Protein AF-A0A356KID3-F1 (afdb_monomer_lite)

Structure (mmCIF, N/CA/C/O backbone):
data_AF-A0A356KID3-F1
#
_entry.id   AF-A0A356KID3-F1
#
loop_
_atom_site.group_PDB
_atom_site.id
_atom_site.type_symbol
_atom_site.label_atom_id
_atom_site.label_alt_id
_atom_site.label_comp_id
_atom_site.label_asym_id
_atom_site.label_entity_id
_atom_site.label_seq_id
_atom_site.pdbx_PDB_ins_code
_atom_site.Cartn_x
_atom_site.Cartn_y
_atom_site.Cartn_z
_atom_site.occupancy
_atom_site.B_iso_or_equiv
_atom_site.auth_seq_id
_atom_site.auth_comp_id
_atom_site.auth_asym_id
_atom_site.auth_atom_id
_atom_site.pdbx_PDB_model_num
ATOM 1 N N . MET A 1 1 ? 36.900 -4.363 -40.767 1.00 44.22 1 MET A N 1
ATOM 2 C CA . MET A 1 1 ? 35.694 -5.161 -40.441 1.00 44.22 1 MET A CA 1
ATOM 3 C C . MET A 1 1 ? 35.384 -4.981 -38.961 1.00 44.22 1 MET A C 1
ATOM 5 O O . MET A 1 1 ? 36.089 -5.529 -38.122 1.00 44.22 1 MET A O 1
ATOM 9 N N . THR A 1 2 ? 34.415 -4.130 -38.630 1.00 49.09 2 THR A N 1
ATOM 10 C CA . THR A 1 2 ? 34.102 -3.739 -37.245 1.00 49.09 2 THR A CA 1
ATOM 11 C C . THR A 1 2 ? 33.254 -4.828 -36.583 1.00 49.09 2 THR A C 1
ATOM 13 O O . THR A 1 2 ? 32.199 -5.183 -37.102 1.00 49.09 2 THR A O 1
ATOM 16 N N . ARG A 1 3 ? 33.719 -5.396 -35.461 1.00 56.25 3 ARG A N 1
ATOM 17 C CA . ARG A 1 3 ? 32.968 -6.404 -34.692 1.00 56.25 3 ARG A CA 1
ATOM 18 C C . ARG A 1 3 ? 31.703 -5.766 -34.108 1.00 56.25 3 ARG A C 1
ATOM 20 O O . ARG A 1 3 ? 31.808 -4.948 -33.200 1.00 56.25 3 ARG A O 1
ATOM 27 N N . LEU A 1 4 ? 30.529 -6.176 -34.586 1.00 53.44 4 LEU A N 1
ATOM 28 C CA . LEU A 1 4 ? 29.258 -5.956 -33.893 1.00 53.44 4 LEU A CA 1
ATOM 29 C C . LEU A 1 4 ? 29.298 -6.741 -32.579 1.00 53.44 4 LEU A C 1
ATOM 31 O O . LEU A 1 4 ? 29.374 -7.971 -32.585 1.00 53.44 4 LEU A O 1
ATOM 35 N N . ARG A 1 5 ? 29.295 -6.044 -31.441 1.00 54.94 5 ARG A N 1
ATOM 36 C CA . ARG A 1 5 ? 29.149 -6.697 -30.138 1.00 54.94 5 ARG A CA 1
ATOM 37 C C . ARG A 1 5 ? 27.656 -6.930 -29.905 1.00 54.94 5 ARG A C 1
ATOM 39 O O . ARG A 1 5 ? 26.843 -6.126 -30.353 1.00 54.94 5 ARG A O 1
ATOM 46 N N . PRO A 1 6 ? 27.253 -7.940 -29.117 1.00 52.59 6 PRO A N 1
ATOM 47 C CA . PRO A 1 6 ? 25.859 -8.094 -28.688 1.00 52.59 6 PRO A CA 1
ATOM 48 C C . PRO A 1 6 ? 25.254 -6.818 -28.059 1.00 52.59 6 PRO A C 1
ATOM 50 O O . PRO A 1 6 ? 24.034 -6.653 -28.039 1.00 52.59 6 PRO A O 1
ATOM 53 N N . ALA A 1 7 ? 26.102 -5.908 -27.548 1.00 58.06 7 ALA A N 1
ATOM 54 C CA . ALA A 1 7 ? 25.789 -4.541 -27.096 1.00 58.06 7 ALA A CA 1
ATOM 55 C C . ALA A 1 7 ? 25.101 -3.658 -28.146 1.00 58.06 7 ALA A C 1
ATOM 57 O O . ALA A 1 7 ? 24.264 -2.837 -27.787 1.00 58.06 7 ALA A O 1
ATOM 58 N N . ASP A 1 8 ? 25.402 -3.883 -29.418 1.00 63.72 8 ASP A N 1
ATOM 59 C CA . ASP A 1 8 ? 25.092 -2.975 -30.517 1.00 63.72 8 ASP A CA 1
ATOM 60 C C . ASP A 1 8 ? 23.826 -3.416 -31.294 1.00 63.72 8 ASP A C 1
ATOM 62 O O . ASP A 1 8 ? 23.533 -2.894 -32.365 1.00 63.72 8 ASP A O 1
ATOM 66 N N . ASN A 1 9 ? 23.061 -4.387 -30.765 1.00 63.03 9 ASN A N 1
ATOM 67 C CA . ASN A 1 9 ? 21.828 -4.889 -31.382 1.00 63.03 9 ASN A CA 1
ATOM 68 C C . ASN A 1 9 ? 20.668 -3.866 -31.247 1.00 63.03 9 ASN A C 1
ATOM 70 O O . ASN A 1 9 ? 20.216 -3.625 -30.122 1.00 63.03 9 ASN A O 1
ATOM 74 N N . PRO A 1 10 ? 20.119 -3.321 -32.353 1.00 52.41 10 PRO A N 1
ATOM 75 C CA . PRO A 1 10 ? 19.002 -2.369 -32.329 1.00 52.41 10 PRO A CA 1
ATOM 76 C C . PRO A 1 10 ? 17.653 -2.988 -31.910 1.00 52.41 10 PRO A C 1
ATOM 78 O O . PRO A 1 10 ? 16.726 -2.254 -31.580 1.00 52.41 10 PRO A O 1
ATOM 81 N N . PHE A 1 11 ? 17.548 -4.320 -31.846 1.00 53.84 11 PHE A N 1
ATOM 82 C CA . PHE A 1 11 ? 16.385 -5.075 -31.348 1.00 53.84 11 PHE A CA 1
ATOM 83 C C . PHE A 1 11 ? 16.568 -5.582 -29.905 1.00 53.84 11 PHE A C 1
ATOM 85 O O . PHE A 1 11 ? 15.895 -6.511 -29.459 1.00 53.84 11 PHE A O 1
ATOM 92 N N . ARG A 1 12 ? 17.512 -5.009 -29.151 1.00 47.97 12 ARG A N 1
ATOM 93 C CA . ARG A 1 12 ? 17.807 -5.390 -27.763 1.00 47.97 12 ARG A CA 1
ATOM 94 C C . ARG A 1 12 ? 16.586 -5.195 -26.848 1.00 47.97 12 ARG A C 1
ATOM 96 O O . ARG A 1 12 ? 16.158 -4.076 -26.582 1.00 47.97 12 ARG A O 1
ATOM 103 N N . VAL A 1 13 ? 16.111 -6.299 -26.268 1.00 51.50 13 VAL A N 1
ATOM 104 C CA . VAL A 1 13 ? 14.897 -6.417 -25.427 1.00 51.50 13 VAL A CA 1
ATOM 105 C C . VAL A 1 13 ? 15.025 -5.774 -24.024 1.00 51.50 13 VAL A C 1
ATOM 107 O O . VAL A 1 13 ? 14.100 -5.830 -23.228 1.00 51.50 13 VAL A O 1
ATOM 110 N N . GLN A 1 14 ? 16.113 -5.058 -23.710 1.00 46.94 14 GLN A N 1
ATOM 111 C CA . GLN A 1 14 ? 16.383 -4.463 -22.378 1.00 46.94 14 GLN A CA 1
ATOM 112 C C . GLN A 1 14 ? 15.457 -3.292 -21.964 1.00 46.94 14 GLN A C 1
ATOM 114 O O . GLN A 1 14 ? 15.807 -2.495 -21.092 1.00 46.94 14 GLN A O 1
ATOM 119 N N . ARG A 1 15 ? 14.307 -3.100 -22.622 1.00 50.78 15 ARG A N 1
ATOM 120 C CA . ARG A 1 15 ? 13.403 -1.965 -22.362 1.00 50.78 15 ARG A CA 1
ATOM 121 C C . ARG A 1 15 ? 11.928 -2.323 -22.197 1.00 50.78 15 ARG A C 1
ATOM 123 O O . ARG A 1 15 ? 11.164 -1.417 -21.869 1.00 50.78 15 ARG A O 1
ATOM 130 N N . LEU A 1 16 ? 11.518 -3.585 -22.349 1.00 49.38 16 LEU A N 1
ATOM 131 C CA . LEU A 1 16 ? 10.135 -3.975 -22.030 1.00 49.38 16 LEU A CA 1
ATOM 132 C C . LEU A 1 16 ? 9.873 -3.909 -20.519 1.00 49.38 16 LEU A C 1
ATOM 134 O O . LEU A 1 16 ? 8.811 -3.470 -20.094 1.00 49.38 16 LEU A O 1
ATOM 138 N N . ASP A 1 17 ? 10.880 -4.205 -19.702 1.00 45.97 17 ASP A N 1
ATOM 139 C CA . ASP A 1 17 ? 10.837 -4.168 -18.233 1.00 45.97 17 ASP A CA 1
ATOM 140 C C . ASP A 1 17 ? 10.633 -2.747 -17.664 1.00 45.97 17 ASP A C 1
ATOM 142 O O . ASP A 1 17 ? 10.275 -2.579 -16.498 1.00 45.97 17 ASP A O 1
ATOM 146 N N . ARG A 1 18 ? 10.832 -1.711 -18.495 1.00 44.81 18 ARG A N 1
ATOM 147 C CA . ARG A 1 18 ? 10.583 -0.295 -18.170 1.00 44.81 18 ARG A CA 1
ATOM 148 C C . ARG A 1 18 ? 9.213 0.205 -18.614 1.00 44.81 18 ARG A C 1
ATOM 150 O O . ARG A 1 18 ? 8.911 1.383 -18.398 1.00 44.81 18 ARG A O 1
ATOM 157 N N . LEU A 1 19 ? 8.387 -0.640 -19.232 1.00 46.75 19 LEU A N 1
ATOM 158 C CA . LEU A 1 19 ? 6.989 -0.301 -19.449 1.00 46.75 19 LEU A CA 1
ATOM 159 C C . LEU A 1 19 ? 6.332 -0.186 -18.075 1.00 46.75 19 LEU A C 1
ATOM 161 O O . LEU A 1 19 ? 6.029 -1.171 -17.406 1.00 46.75 19 LEU A O 1
ATOM 165 N N . ARG A 1 20 ? 6.180 1.064 -17.627 1.00 51.53 20 ARG A N 1
ATOM 166 C CA . ARG A 1 20 ? 5.399 1.403 -16.440 1.00 51.53 20 ARG A CA 1
ATOM 167 C C . ARG A 1 20 ? 4.024 0.767 -16.595 1.00 51.53 20 ARG A C 1
ATOM 169 O O . ARG A 1 20 ? 3.469 0.795 -17.694 1.00 51.53 20 ARG A O 1
ATOM 176 N N . TYR A 1 21 ? 3.463 0.259 -15.501 1.00 58.84 21 TYR A N 1
ATOM 177 C CA . TYR A 1 21 ? 2.052 -0.117 -15.465 1.00 58.84 21 TYR A CA 1
ATOM 178 C C . TYR A 1 21 ? 1.204 1.073 -15.944 1.00 58.84 21 TYR A C 1
ATOM 180 O O . TYR A 1 21 ? 1.025 2.054 -15.224 1.00 58.84 21 TYR A O 1
ATOM 188 N N . ARG A 1 22 ? 0.708 1.008 -17.183 1.00 63.56 22 ARG A N 1
ATOM 189 C CA . ARG A 1 22 ? -0.251 1.965 -17.740 1.00 63.56 22 ARG A CA 1
ATOM 190 C C . ARG A 1 22 ? -1.590 1.263 -17.829 1.00 63.56 22 ARG A C 1
ATOM 192 O O . ARG A 1 22 ? -1.978 0.793 -18.888 1.00 63.56 22 ARG A O 1
ATOM 199 N N . LEU A 1 23 ? -2.265 1.180 -16.689 1.00 71.00 23 LEU A N 1
ATOM 200 C CA . LEU A 1 23 ? -3.669 0.801 -16.673 1.00 71.00 23 LEU A CA 1
ATOM 201 C C . LEU A 1 23 ? -4.460 1.927 -17.336 1.00 71.00 23 LEU A C 1
ATOM 203 O O . LEU A 1 23 ? -4.329 3.097 -16.955 1.00 71.00 23 LEU A O 1
ATOM 207 N N . THR A 1 24 ? -5.299 1.578 -18.302 1.00 82.00 24 THR A N 1
ATOM 208 C CA . THR A 1 24 ? -6.369 2.464 -18.755 1.00 82.00 24 THR A CA 1
ATOM 209 C C . THR A 1 24 ? -7.264 2.836 -17.567 1.00 82.00 24 THR A C 1
ATOM 211 O O . THR A 1 24 ? -7.301 2.149 -16.540 1.00 82.00 24 THR A O 1
ATOM 214 N N . ALA A 1 25 ? -8.033 3.920 -17.688 1.00 77.44 25 ALA A N 1
ATOM 215 C CA . ALA A 1 25 ? -8.979 4.308 -16.640 1.00 77.44 25 ALA A CA 1
ATOM 216 C C . ALA A 1 25 ? -9.963 3.169 -16.296 1.00 77.44 25 ALA A C 1
ATOM 218 O O . ALA A 1 25 ? -10.316 2.980 -15.131 1.00 77.44 25 ALA A O 1
ATOM 219 N N . HIS A 1 26 ? -10.363 2.376 -17.295 1.00 81.25 26 HIS A N 1
ATOM 220 C CA . HIS A 1 26 ? -11.255 1.238 -17.105 1.00 81.25 26 HIS A CA 1
ATOM 221 C C . HIS A 1 26 ? -10.595 0.109 -16.299 1.00 81.25 26 HIS A C 1
ATOM 223 O O . HIS A 1 26 ? -11.148 -0.308 -15.282 1.00 81.25 26 HIS A O 1
ATOM 229 N N . GLU A 1 27 ? -9.401 -0.336 -16.700 1.00 82.62 27 GLU A N 1
ATOM 230 C CA . GLU A 1 27 ? -8.658 -1.397 -16.001 1.00 82.62 27 GLU A CA 1
ATOM 231 C C . GLU A 1 27 ? -8.304 -0.987 -14.573 1.00 82.62 27 GLU A C 1
ATOM 233 O O . GLU A 1 27 ? -8.396 -1.792 -13.648 1.00 82.62 27 GLU A O 1
ATOM 238 N N . ARG A 1 28 ? -7.969 0.293 -14.376 1.00 79.12 28 ARG A N 1
ATOM 239 C CA . ARG A 1 28 ? -7.763 0.864 -13.049 1.00 79.12 28 ARG A CA 1
ATOM 240 C C . ARG A 1 28 ? -9.026 0.708 -12.207 1.00 79.12 28 ARG A C 1
ATOM 242 O O . ARG A 1 28 ? -8.965 0.089 -11.154 1.00 79.12 28 ARG A O 1
ATOM 249 N N . ARG A 1 29 ? -10.191 1.181 -12.659 1.00 81.75 29 ARG A N 1
ATOM 250 C CA . ARG A 1 29 ? -11.440 1.001 -11.890 1.00 81.75 29 ARG A CA 1
ATOM 251 C C . ARG A 1 29 ? -11.734 -0.467 -11.582 1.00 81.75 29 ARG A C 1
ATOM 253 O O . ARG A 1 29 ? -12.135 -0.759 -10.461 1.00 81.75 29 ARG A O 1
ATOM 260 N N . ALA A 1 30 ? -11.526 -1.370 -12.540 1.00 84.62 30 ALA A N 1
ATOM 261 C CA . ALA A 1 30 ? -11.760 -2.800 -12.348 1.00 84.62 30 ALA A CA 1
ATOM 262 C C . ALA A 1 30 ? -10.829 -3.399 -11.279 1.00 84.62 30 ALA A C 1
ATOM 264 O O . ALA A 1 30 ? -11.295 -4.110 -10.389 1.00 84.62 30 ALA A O 1
ATOM 265 N N . LEU A 1 31 ? -9.537 -3.052 -11.308 1.00 82.88 31 LEU A N 1
ATOM 266 C CA . LEU A 1 31 ? -8.569 -3.444 -10.281 1.00 82.88 31 LEU A CA 1
ATOM 267 C C . LEU A 1 31 ? -9.000 -2.958 -8.893 1.00 82.88 31 LEU A C 1
ATOM 269 O O . LEU A 1 31 ? -8.991 -3.732 -7.939 1.00 82.88 31 LEU A O 1
ATOM 273 N N . PHE A 1 32 ? -9.403 -1.691 -8.786 1.00 81.88 32 PHE A N 1
ATOM 274 C CA . PHE A 1 32 ? -9.859 -1.107 -7.525 1.00 81.88 32 PHE A CA 1
ATOM 275 C C . PHE A 1 32 ? -11.145 -1.767 -7.015 1.00 81.88 32 PHE A C 1
ATOM 277 O O . PHE A 1 32 ? -11.218 -2.109 -5.839 1.00 81.88 32 PHE A O 1
ATOM 284 N N . ALA A 1 33 ? -12.137 -1.990 -7.881 1.00 83.94 33 ALA A N 1
ATOM 285 C CA . ALA A 1 33 ? -13.386 -2.656 -7.510 1.00 83.94 33 ALA A CA 1
ATOM 286 C C . ALA A 1 33 ? -13.130 -4.075 -6.988 1.00 83.94 33 ALA A C 1
ATOM 288 O O . ALA A 1 33 ? -13.636 -4.453 -5.933 1.00 83.94 33 ALA A O 1
ATOM 289 N N . ARG A 1 34 ? -12.274 -4.831 -7.684 1.00 85.31 34 ARG A N 1
ATOM 290 C CA . ARG A 1 34 ? -11.860 -6.162 -7.242 1.00 85.31 34 ARG A CA 1
ATOM 291 C C . ARG A 1 34 ? -11.126 -6.106 -5.906 1.00 85.31 34 ARG A C 1
ATOM 293 O O . ARG A 1 34 ? -11.423 -6.901 -5.025 1.00 85.31 34 ARG A O 1
ATOM 300 N N . LEU A 1 35 ? -10.192 -5.173 -5.729 1.00 85.00 35 LEU A N 1
ATOM 301 C CA . LEU A 1 35 ? -9.470 -5.042 -4.467 1.00 85.00 35 LEU A CA 1
ATOM 302 C C . LEU A 1 35 ? -10.425 -4.748 -3.305 1.00 85.00 35 LEU A C 1
ATOM 304 O O . LEU A 1 35 ? -10.300 -5.386 -2.267 1.00 85.00 35 LEU A O 1
ATOM 308 N N . LEU A 1 36 ? -11.381 -3.830 -3.480 1.00 83.81 36 LEU A N 1
ATOM 309 C CA . LEU A 1 36 ? -12.379 -3.500 -2.458 1.00 83.81 36 LEU A CA 1
ATOM 310 C C . LEU A 1 36 ? -13.237 -4.713 -2.066 1.00 83.81 36 LEU A C 1
ATOM 312 O O . LEU A 1 36 ? -13.545 -4.867 -0.886 1.00 83.81 36 LEU A O 1
ATOM 316 N N . ALA A 1 37 ? -13.576 -5.577 -3.028 1.00 84.06 37 ALA A N 1
ATOM 317 C CA . ALA A 1 37 ? -14.323 -6.809 -2.779 1.00 84.06 37 ALA A CA 1
ATOM 318 C C . ALA A 1 37 ? -13.484 -7.864 -2.035 1.00 84.06 37 ALA A C 1
ATOM 320 O O . ALA A 1 37 ? -13.924 -8.408 -1.027 1.00 84.06 37 ALA A O 1
ATOM 321 N N . GLU A 1 38 ? -12.255 -8.116 -2.492 1.00 86.56 38 GLU A N 1
ATOM 322 C CA . GLU A 1 38 ? -11.367 -9.145 -1.927 1.00 86.56 38 GLU A CA 1
ATOM 323 C C . GLU A 1 38 ? -10.707 -8.710 -0.607 1.00 86.56 38 GLU A C 1
ATOM 325 O O . GLU A 1 38 ? -10.205 -9.531 0.160 1.00 86.56 38 GLU A O 1
ATOM 330 N N . ARG A 1 39 ? -10.645 -7.395 -0.354 1.00 86.69 39 ARG A N 1
ATOM 331 C CA . ARG A 1 39 ? -9.982 -6.742 0.792 1.00 86.69 39 ARG A CA 1
ATOM 332 C C . ARG A 1 39 ? -8.510 -7.120 0.995 1.00 86.69 39 ARG A C 1
ATOM 334 O O . ARG A 1 39 ? -7.922 -6.815 2.035 1.00 86.69 39 ARG A O 1
ATOM 341 N N . ARG A 1 40 ? -7.896 -7.769 0.003 1.00 87.12 40 ARG A N 1
ATOM 342 C CA . ARG A 1 40 ? -6.526 -8.277 0.055 1.00 87.12 40 ARG A CA 1
ATOM 343 C C . ARG A 1 40 ? -5.961 -8.482 -1.348 1.00 87.12 40 ARG A C 1
ATOM 345 O O . ARG A 1 40 ? -6.668 -8.873 -2.270 1.00 87.12 40 ARG A O 1
ATOM 352 N N . GLY A 1 41 ? -4.660 -8.251 -1.501 1.00 86.94 41 GLY A N 1
ATOM 353 C CA . GLY A 1 41 ? -3.952 -8.480 -2.756 1.00 86.94 41 GLY A CA 1
ATOM 354 C C . GLY A 1 41 ? -2.446 -8.301 -2.612 1.00 86.94 41 GLY A C 1
ATOM 355 O O . GLY A 1 41 ? -1.961 -7.825 -1.586 1.00 86.94 41 GLY A O 1
ATOM 356 N N . ALA A 1 42 ? -1.712 -8.686 -3.652 1.00 86.38 42 ALA A N 1
ATOM 357 C CA . ALA A 1 42 ? -0.273 -8.486 -3.750 1.00 86.38 42 ALA A CA 1
ATOM 358 C C . ALA A 1 42 ? 0.067 -7.849 -5.101 1.00 86.38 42 ALA A C 1
ATOM 360 O O . ALA A 1 42 ? -0.380 -8.322 -6.146 1.00 86.38 42 ALA A O 1
ATOM 361 N N . LEU A 1 43 ? 0.872 -6.785 -5.078 1.00 83.69 43 LEU A N 1
ATOM 362 C CA . LEU A 1 43 ? 1.415 -6.165 -6.284 1.00 83.69 43 LEU A CA 1
ATOM 363 C C . LEU A 1 43 ? 2.745 -6.833 -6.634 1.00 83.69 43 LEU A C 1
ATOM 365 O O . LEU A 1 43 ? 3.756 -6.609 -5.971 1.00 83.69 43 LEU A O 1
ATOM 369 N N . ILE A 1 44 ? 2.742 -7.648 -7.687 1.00 80.94 44 ILE A N 1
ATOM 370 C CA . ILE A 1 44 ? 3.924 -8.366 -8.171 1.00 80.94 44 ILE A CA 1
ATOM 371 C C . ILE A 1 44 ? 4.350 -7.788 -9.522 1.00 80.94 44 ILE A C 1
ATOM 373 O O . ILE A 1 44 ? 3.529 -7.450 -10.374 1.00 80.94 44 ILE A O 1
ATOM 377 N N . GLY A 1 45 ? 5.656 -7.647 -9.719 1.00 77.38 45 GLY A N 1
ATOM 378 C CA . GLY A 1 45 ? 6.222 -7.161 -10.972 1.00 77.38 45 GLY A CA 1
ATOM 379 C C . GLY A 1 45 ? 7.723 -6.891 -10.862 1.00 77.38 45 GLY A C 1
ATOM 380 O O . GLY A 1 45 ? 8.252 -6.873 -9.746 1.00 77.38 45 GLY A O 1
ATOM 381 N N . PRO A 1 46 ? 8.412 -6.645 -11.988 1.00 74.25 46 PRO A N 1
ATOM 382 C CA . PRO A 1 46 ? 9.851 -6.378 -12.017 1.00 74.25 46 PRO A CA 1
ATOM 383 C C . PRO A 1 46 ? 10.257 -5.158 -11.178 1.00 74.25 46 PRO A C 1
ATOM 385 O O . PRO A 1 46 ? 9.448 -4.264 -10.900 1.00 74.25 46 PRO A O 1
ATOM 388 N N . HIS A 1 47 ? 11.522 -5.088 -10.760 1.00 72.94 47 HIS A N 1
ATOM 389 C CA . HIS A 1 47 ? 12.061 -3.868 -10.151 1.00 72.94 47 HIS A CA 1
ATOM 390 C C . HIS A 1 47 ? 11.936 -2.686 -11.125 1.00 72.94 47 HIS A C 1
ATOM 392 O O . HIS A 1 47 ? 12.149 -2.834 -12.324 1.00 72.94 47 HIS A O 1
ATOM 398 N N . GLY A 1 48 ? 11.552 -1.512 -10.616 1.00 73.31 48 GLY A N 1
ATOM 399 C CA . GLY A 1 48 ? 11.377 -0.311 -11.441 1.00 73.31 48 GLY A CA 1
ATOM 400 C C . GLY A 1 48 ? 10.078 -0.235 -12.258 1.00 73.31 48 GLY A C 1
ATOM 401 O O . GLY A 1 48 ? 9.879 0.752 -12.958 1.00 73.31 48 GLY A O 1
ATOM 402 N N . SER A 1 49 ? 9.153 -1.198 -12.139 1.00 74.12 49 SER A N 1
ATOM 403 C CA . SER A 1 49 ? 7.885 -1.197 -12.898 1.00 74.12 49 SER A CA 1
ATOM 404 C C . SER A 1 49 ? 6.824 -0.196 -12.400 1.00 74.12 49 SER A C 1
ATOM 406 O O . SER A 1 49 ? 5.735 -0.115 -12.970 1.00 74.12 49 SER A O 1
ATOM 408 N N . GLY A 1 50 ? 7.109 0.551 -11.325 1.00 80.56 50 GLY A N 1
ATOM 409 C CA . GLY A 1 50 ? 6.190 1.533 -10.732 1.00 80.56 50 GLY A CA 1
ATOM 410 C C . GLY A 1 50 ? 5.246 0.987 -9.652 1.00 80.56 50 GLY A C 1
ATOM 411 O O . GLY A 1 50 ? 4.262 1.643 -9.335 1.00 80.56 50 GLY A O 1
ATOM 412 N N . LYS A 1 51 ? 5.527 -0.187 -9.064 1.00 86.62 51 LYS A N 1
ATOM 413 C CA . LYS A 1 51 ? 4.706 -0.778 -7.980 1.00 86.62 51 LYS A CA 1
ATOM 414 C C . LYS A 1 51 ? 4.492 0.179 -6.809 1.00 86.62 51 LYS A C 1
ATOM 416 O O . LYS A 1 51 ? 3.368 0.335 -6.352 1.00 86.62 51 LYS A O 1
ATOM 421 N N . THR A 1 52 ? 5.564 0.831 -6.370 1.00 86.81 52 THR A N 1
ATOM 422 C CA . THR A 1 52 ? 5.530 1.834 -5.305 1.00 86.81 52 THR A CA 1
ATOM 423 C C . THR A 1 52 ? 4.578 2.979 -5.645 1.00 86.81 52 THR A C 1
ATOM 425 O O . THR A 1 52 ? 3.704 3.298 -4.849 1.00 86.81 52 THR A O 1
ATOM 428 N N . THR A 1 53 ? 4.673 3.523 -6.862 1.00 86.75 53 THR A N 1
ATOM 429 C CA . THR A 1 53 ? 3.761 4.568 -7.348 1.00 86.75 53 THR A CA 1
ATOM 430 C C . THR A 1 53 ? 2.314 4.080 -7.381 1.00 86.75 53 THR A C 1
ATOM 432 O O . THR A 1 53 ? 1.424 4.771 -6.904 1.00 86.75 53 THR A O 1
ATOM 435 N N . LEU A 1 54 ? 2.065 2.863 -7.874 1.00 85.06 54 LEU A N 1
ATOM 436 C CA . LEU A 1 54 ? 0.720 2.282 -7.890 1.00 85.06 54 LEU A CA 1
ATOM 437 C C . LEU A 1 54 ? 0.153 2.093 -6.471 1.00 85.06 54 LEU A C 1
ATOM 439 O O . LEU A 1 54 ? -1.037 2.306 -6.250 1.00 85.06 54 LEU A O 1
ATOM 443 N N . LEU A 1 55 ? 0.992 1.710 -5.506 1.00 88.75 55 LEU A N 1
ATOM 444 C CA . LEU A 1 55 ? 0.602 1.547 -4.106 1.00 88.75 55 LEU A CA 1
ATOM 445 C C . LEU A 1 55 ? 0.273 2.897 -3.440 1.00 88.75 55 LEU A C 1
ATOM 447 O O . LEU A 1 55 ? -0.670 2.980 -2.656 1.00 88.75 55 LEU A O 1
ATOM 451 N N . GLU A 1 56 ? 1.013 3.956 -3.772 1.00 89.81 56 GLU A N 1
ATOM 452 C CA . GLU A 1 56 ? 0.742 5.330 -3.323 1.00 89.81 56 GLU A CA 1
ATOM 453 C C . GLU A 1 56 ? -0.556 5.880 -3.931 1.00 89.81 56 GLU A C 1
ATOM 455 O O . GLU A 1 56 ? -1.400 6.404 -3.205 1.00 89.81 56 GLU A O 1
ATOM 460 N N . GLU A 1 57 ? -0.765 5.694 -5.238 1.00 87.69 57 GLU A N 1
ATOM 461 C CA . GLU A 1 57 ? -2.017 6.052 -5.920 1.00 87.69 57 GLU A CA 1
ATOM 462 C C . GLU A 1 57 ? -3.218 5.326 -5.298 1.00 87.69 57 GLU A C 1
ATOM 464 O O . GLU A 1 57 ? -4.276 5.922 -5.086 1.00 87.69 57 GLU A O 1
ATOM 469 N N . LEU A 1 58 ? -3.050 4.046 -4.955 1.00 87.44 58 LEU A N 1
ATOM 470 C CA . LEU A 1 58 ? -4.052 3.264 -4.238 1.00 87.44 58 LEU A CA 1
ATOM 471 C C . LEU A 1 58 ? -4.332 3.834 -2.841 1.00 87.44 58 LEU A C 1
ATOM 473 O O . LEU A 1 58 ? -5.496 3.948 -2.458 1.00 87.44 58 LEU A O 1
ATOM 477 N N . ALA A 1 59 ? -3.297 4.235 -2.098 1.00 91.56 59 ALA A N 1
ATOM 478 C CA . ALA A 1 59 ? -3.468 4.866 -0.792 1.00 91.56 59 ALA A CA 1
ATOM 479 C C . ALA A 1 59 ? -4.308 6.146 -0.885 1.00 91.56 59 ALA A C 1
ATOM 481 O O . ALA A 1 59 ? -5.223 6.339 -0.086 1.00 91.56 59 ALA A O 1
ATOM 482 N N . THR A 1 60 ? -4.014 7.003 -1.864 1.00 91.00 60 THR A N 1
ATOM 483 C CA . THR A 1 60 ? -4.761 8.243 -2.111 1.00 91.00 60 THR A CA 1
ATOM 484 C C . THR A 1 60 ? -6.216 7.949 -2.457 1.00 91.00 60 THR A C 1
ATOM 486 O O . THR A 1 60 ? -7.116 8.430 -1.777 1.00 91.00 60 THR A O 1
ATOM 489 N N . ALA A 1 61 ? -6.459 7.071 -3.428 1.00 87.38 61 ALA A N 1
ATOM 490 C CA . ALA A 1 61 ? -7.807 6.750 -3.885 1.00 87.38 61 ALA A CA 1
ATOM 491 C C . ALA A 1 61 ? -8.672 6.019 -2.835 1.00 87.38 61 ALA A C 1
ATOM 493 O O . ALA A 1 61 ? -9.901 6.071 -2.910 1.00 87.38 61 ALA A O 1
ATOM 494 N N . LEU A 1 62 ? -8.068 5.316 -1.871 1.00 89.69 62 LEU A N 1
ATOM 495 C CA . LEU A 1 62 ? -8.777 4.777 -0.705 1.00 89.69 62 LEU A CA 1
ATOM 496 C C . LEU A 1 62 ? -9.138 5.898 0.283 1.00 89.69 62 LEU A C 1
ATOM 498 O O . LEU A 1 62 ? -10.289 5.993 0.703 1.00 89.69 62 LEU A O 1
ATOM 502 N N . ARG A 1 63 ? -8.199 6.799 0.598 1.00 92.94 63 ARG A N 1
ATOM 503 C CA . ARG A 1 63 ? -8.457 7.945 1.491 1.00 92.94 63 ARG A CA 1
ATOM 504 C C . ARG A 1 63 ? -9.541 8.878 0.956 1.00 92.94 63 ARG A C 1
ATOM 506 O O . ARG A 1 63 ? -10.392 9.309 1.723 1.00 92.94 63 ARG A O 1
ATOM 513 N N . GLU A 1 64 ? -9.555 9.140 -0.349 1.00 91.06 64 GLU A N 1
ATOM 514 C CA . GLU A 1 64 ? -10.599 9.937 -1.017 1.00 91.06 64 GLU A CA 1
ATOM 515 C C 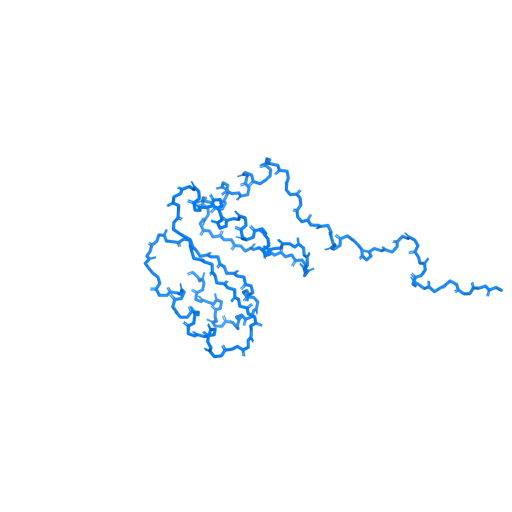. GLU A 1 64 ? -12.002 9.329 -0.876 1.00 91.06 64 GLU A C 1
ATOM 517 O O . GLU A 1 64 ? -12.999 10.041 -0.946 1.00 91.06 64 GLU A O 1
ATOM 522 N N . ARG A 1 65 ? -12.094 8.015 -0.637 1.00 88.25 65 ARG A N 1
ATOM 523 C CA . ARG A 1 65 ? -13.349 7.302 -0.358 1.00 88.25 65 ARG A CA 1
ATOM 524 C C . ARG A 1 65 ? -13.709 7.267 1.132 1.00 88.25 65 ARG A C 1
ATOM 526 O O . ARG A 1 65 ? -14.676 6.610 1.499 1.00 88.25 65 ARG A O 1
ATOM 533 N N . GLY A 1 66 ? -12.936 7.936 1.988 1.00 91.62 66 GLY A N 1
ATOM 534 C CA . GLY A 1 66 ? -13.117 7.923 3.441 1.00 91.62 66 GLY A CA 1
ATOM 535 C C . GLY A 1 66 ? -12.546 6.686 4.138 1.00 91.62 66 GLY A C 1
ATOM 536 O O . GLY A 1 66 ? -12.791 6.487 5.326 1.00 91.62 66 GLY A O 1
ATOM 537 N N . GLU A 1 67 ? -11.776 5.851 3.436 1.00 91.00 67 GLU A N 1
ATOM 538 C CA . GLU A 1 67 ? -11.163 4.664 4.031 1.00 91.00 67 GLU A CA 1
ATOM 539 C C . GLU A 1 67 ? -9.952 5.041 4.895 1.00 91.00 67 GLU A C 1
ATOM 541 O O . GLU A 1 67 ? -9.097 5.848 4.514 1.00 91.00 67 GLU A O 1
ATO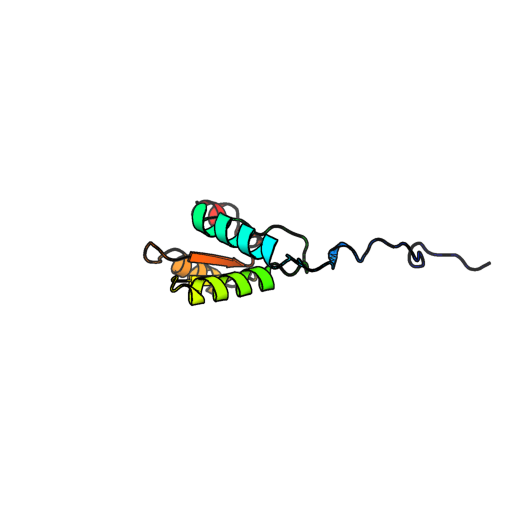M 546 N N . ALA A 1 68 ? -9.822 4.392 6.052 1.00 91.94 68 ALA A N 1
ATOM 547 C CA . ALA A 1 68 ? -8.638 4.523 6.891 1.00 91.94 68 ALA A CA 1
ATOM 548 C C . ALA A 1 68 ? -7.487 3.689 6.309 1.00 91.94 68 ALA A C 1
ATOM 550 O O . ALA A 1 68 ? -7.583 2.465 6.210 1.00 91.94 68 ALA A O 1
ATOM 551 N N . VAL A 1 69 ? -6.380 4.345 5.948 1.00 92.69 69 VAL A N 1
ATOM 552 C CA . VAL A 1 69 ? -5.242 3.716 5.258 1.00 92.69 69 VAL A CA 1
ATOM 553 C C . VAL A 1 69 ? -3.942 3.930 6.020 1.00 92.69 69 VAL A C 1
ATOM 555 O O . VAL A 1 69 ? -3.544 5.070 6.276 1.00 92.69 69 VAL A O 1
ATOM 558 N N . ARG A 1 70 ? -3.212 2.840 6.275 1.00 92.62 70 ARG A N 1
ATOM 559 C CA . ARG A 1 70 ? -1.816 2.872 6.730 1.00 92.62 70 ARG A CA 1
ATOM 560 C C . ARG A 1 70 ? -0.899 2.320 5.650 1.00 92.62 70 ARG A C 1
ATOM 562 O O . ARG A 1 70 ? -1.112 1.215 5.160 1.00 92.62 70 ARG A O 1
ATOM 569 N N . LEU A 1 71 ? 0.140 3.082 5.327 1.00 92.06 71 LEU A N 1
ATOM 570 C CA . LEU A 1 71 ? 1.200 2.688 4.406 1.00 92.06 71 LEU A CA 1
ATOM 571 C C . LEU A 1 71 ? 2.499 2.538 5.200 1.00 92.06 71 LEU A C 1
ATOM 573 O O . LEU A 1 71 ? 2.891 3.466 5.903 1.00 92.06 71 LEU A O 1
ATOM 577 N N . LEU A 1 72 ? 3.149 1.384 5.086 1.00 91.06 72 LEU A N 1
ATOM 578 C CA . LEU A 1 72 ? 4.490 1.143 5.611 1.00 91.06 72 LEU A CA 1
ATOM 579 C C . LEU A 1 72 ? 5.410 0.772 4.451 1.00 91.06 72 LEU A C 1
ATOM 581 O O . LEU A 1 72 ? 5.050 -0.068 3.628 1.00 91.06 72 LEU A O 1
ATOM 585 N N . ARG A 1 73 ? 6.596 1.379 4.405 1.00 90.38 73 ARG A N 1
ATOM 586 C CA . ARG A 1 73 ? 7.662 1.011 3.474 1.00 90.38 73 ARG A CA 1
ATOM 587 C C . ARG A 1 73 ? 8.809 0.384 4.250 1.00 90.38 73 ARG A C 1
ATOM 589 O O . ARG A 1 73 ? 9.216 0.919 5.277 1.00 90.38 73 ARG A O 1
ATOM 596 N N . LEU A 1 74 ? 9.287 -0.752 3.758 1.00 87.44 74 LEU A N 1
ATOM 597 C CA . LEU A 1 74 ? 10.443 -1.459 4.287 1.00 87.44 74 LEU A CA 1
ATOM 598 C C . LEU A 1 74 ? 11.601 -1.350 3.296 1.00 87.44 74 LEU A C 1
ATOM 600 O O . LEU A 1 74 ? 11.448 -1.617 2.105 1.00 87.44 74 LEU A O 1
ATOM 604 N N . HIS A 1 75 ? 12.759 -0.973 3.812 1.00 83.88 75 HIS A N 1
ATOM 605 C CA . HIS A 1 75 ? 14.037 -0.866 3.119 1.00 83.88 75 HIS A CA 1
ATOM 606 C C . HIS A 1 75 ? 15.016 -1.969 3.547 1.00 83.88 75 HIS A C 1
ATOM 608 O O . HIS A 1 75 ? 15.987 -2.225 2.839 1.00 83.88 75 HIS A O 1
ATOM 614 N N . GLY A 1 76 ? 14.709 -2.683 4.635 1.00 70.19 76 GLY A N 1
ATOM 615 C CA . GLY A 1 76 ? 15.217 -4.024 4.905 1.00 70.19 76 GLY A CA 1
ATOM 61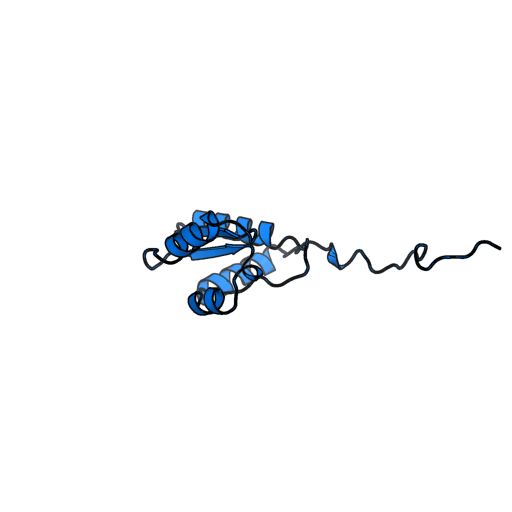6 C C . GLY A 1 76 ? 16.426 -4.104 5.826 1.00 70.19 76 GLY A C 1
ATOM 617 O O . GLY A 1 76 ? 17.078 -5.142 5.816 1.00 70.19 76 GLY A O 1
ATOM 618 N N . ASN A 1 77 ? 16.749 -3.070 6.611 1.00 61.69 77 ASN A N 1
ATOM 619 C CA . ASN A 1 77 ? 17.963 -3.103 7.437 1.00 61.69 77 ASN A CA 1
ATOM 620 C C . ASN A 1 77 ? 18.004 -2.193 8.677 1.00 61.69 77 ASN A C 1
ATOM 622 O O . ASN A 1 77 ? 19.092 -1.976 9.211 1.00 61.69 77 ASN A O 1
ATOM 626 N N . GLU A 1 78 ? 16.873 -1.724 9.218 1.00 69.25 78 GLU A N 1
ATOM 627 C CA . GLU A 1 78 ? 16.923 -0.899 10.438 1.00 69.25 78 GLU A CA 1
ATOM 628 C C . GLU A 1 78 ? 16.165 -1.496 11.645 1.00 69.25 78 GLU A C 1
ATOM 630 O O . GLU A 1 78 ? 15.050 -2.008 11.513 1.00 69.25 78 GLU A O 1
ATOM 635 N N . PRO A 1 79 ? 16.715 -1.422 12.878 1.00 66.12 79 PRO A N 1
ATOM 636 C CA . PRO A 1 79 ? 15.996 -1.793 14.104 1.00 66.12 79 PRO A CA 1
ATOM 637 C C . PRO A 1 79 ? 14.652 -1.062 14.275 1.00 66.12 79 PRO A C 1
ATOM 639 O O . PRO A 1 79 ? 13.697 -1.625 14.819 1.00 66.12 79 PRO A O 1
ATOM 642 N N . THR A 1 80 ? 14.574 0.168 13.769 1.00 75.25 80 THR A N 1
ATOM 643 C CA . THR A 1 80 ? 13.374 1.013 13.681 1.00 75.25 80 THR A CA 1
ATOM 644 C C . THR A 1 80 ? 12.266 0.350 12.859 1.00 75.25 80 THR A C 1
ATOM 646 O O . THR A 1 80 ? 11.103 0.394 13.263 1.00 75.25 80 THR A O 1
ATOM 649 N N . GLU A 1 81 ? 12.595 -0.376 11.787 1.00 80.06 81 GLU A N 1
ATOM 650 C CA . GLU A 1 81 ? 11.616 -1.067 10.938 1.00 80.06 81 GLU A CA 1
ATOM 651 C C . GLU A 1 81 ? 10.911 -2.210 11.671 1.00 80.06 81 GLU A C 1
ATOM 653 O O . GLU A 1 81 ? 9.719 -2.433 11.469 1.00 80.06 81 GLU A O 1
ATOM 658 N N . ARG A 1 82 ? 11.593 -2.910 12.589 1.00 78.62 82 ARG A N 1
ATOM 659 C CA . ARG A 1 82 ? 10.951 -3.946 13.422 1.00 78.62 82 ARG A CA 1
ATOM 660 C C . ARG A 1 82 ? 9.929 -3.359 14.392 1.00 78.62 82 ARG A C 1
ATOM 662 O O . ARG A 1 82 ? 8.900 -3.984 14.659 1.00 78.62 82 ARG A O 1
ATOM 669 N N . ALA A 1 83 ? 10.208 -2.188 14.960 1.00 82.50 83 ALA A N 1
ATOM 670 C CA . ALA A 1 83 ? 9.247 -1.481 15.801 1.00 82.50 83 ALA A CA 1
ATOM 671 C C . ALA A 1 83 ? 8.072 -0.953 14.962 1.00 82.50 83 ALA A C 1
ATOM 673 O O . ALA A 1 83 ? 6.919 -1.199 15.318 1.00 82.50 83 ALA A O 1
ATOM 674 N N . ALA A 1 84 ? 8.362 -0.342 13.810 1.00 84.81 84 ALA A N 1
ATOM 675 C CA . ALA A 1 84 ? 7.358 0.139 12.865 1.00 84.81 84 ALA A CA 1
ATOM 676 C C . ALA A 1 84 ? 6.448 -0.994 12.366 1.00 84.81 84 ALA A C 1
ATOM 678 O O . ALA A 1 84 ? 5.231 -0.841 12.351 1.00 84.81 84 ALA A O 1
ATOM 679 N N . TRP A 1 85 ? 7.009 -2.166 12.055 1.00 85.12 85 TRP A N 1
ATOM 680 C CA . TRP A 1 85 ? 6.256 -3.354 11.657 1.00 85.12 85 TRP A CA 1
ATOM 681 C C . TRP A 1 85 ? 5.287 -3.829 12.744 1.00 85.12 85 TRP A C 1
ATOM 683 O O . TRP A 1 85 ? 4.119 -4.102 12.469 1.00 85.12 85 TRP A O 1
ATOM 693 N N . ARG A 1 86 ? 5.738 -3.891 14.004 1.00 84.75 86 ARG A N 1
ATOM 694 C CA . ARG A 1 86 ? 4.864 -4.260 15.130 1.00 84.75 86 ARG A CA 1
ATOM 695 C C . ARG A 1 86 ? 3.730 -3.254 15.315 1.00 84.75 86 ARG A C 1
ATOM 697 O O . ARG A 1 86 ? 2.582 -3.668 15.445 1.00 84.75 86 ARG A O 1
ATOM 704 N N . ALA A 1 87 ? 4.035 -1.958 15.276 1.00 85.19 87 ALA A N 1
ATOM 705 C CA . ALA A 1 87 ? 3.030 -0.901 15.383 1.00 85.19 87 ALA A CA 1
ATOM 706 C C . ALA A 1 87 ? 2.030 -0.930 14.213 1.00 85.19 87 ALA A C 1
ATOM 708 O O . ALA A 1 87 ? 0.834 -0.729 14.404 1.00 85.19 87 ALA A O 1
ATOM 709 N N . PHE A 1 88 ? 2.507 -1.240 13.008 1.00 87.75 88 PHE A N 1
ATOM 710 C CA . PHE A 1 88 ? 1.687 -1.380 11.809 1.00 87.75 88 PHE A CA 1
ATOM 711 C C . PHE A 1 88 ? 0.695 -2.550 11.900 1.00 87.75 88 PHE A C 1
ATOM 713 O O . PHE A 1 88 ? -0.450 -2.442 11.448 1.00 87.75 88 PHE A O 1
ATOM 720 N N . LEU A 1 89 ? 1.103 -3.656 12.528 1.00 84.88 89 LEU A N 1
ATOM 721 C CA . LEU A 1 89 ? 0.226 -4.797 12.781 1.00 84.88 89 LEU A CA 1
ATOM 722 C C . LEU A 1 89 ? -0.768 -4.560 13.927 1.00 84.88 89 LEU A C 1
ATOM 724 O O . LEU A 1 89 ? -1.899 -5.024 13.824 1.00 84.88 89 LEU A O 1
ATOM 728 N N . ALA A 1 90 ? -0.393 -3.824 14.977 1.00 85.56 90 ALA A N 1
ATOM 729 C CA . ALA A 1 90 ? -1.197 -3.605 16.190 1.00 85.56 90 ALA A CA 1
ATOM 730 C C . ALA A 1 90 ? -2.398 -2.641 16.018 1.00 85.56 90 ALA A C 1
ATOM 732 O O . ALA A 1 90 ? -2.834 -1.988 16.964 1.00 85.56 90 ALA A O 1
ATOM 733 N N . ARG A 1 91 ? -2.922 -2.504 14.800 1.00 80.31 91 ARG A N 1
ATOM 734 C CA . ARG A 1 91 ? -3.939 -1.505 14.448 1.00 80.31 91 ARG A CA 1
ATOM 735 C C . ARG A 1 91 ? -5.370 -1.918 14.837 1.00 80.31 91 ARG A C 1
ATOM 737 O O . ARG A 1 91 ? -5.667 -3.111 14.882 1.00 80.31 91 ARG A O 1
ATOM 744 N N . PRO A 1 92 ? -6.289 -0.943 14.974 1.00 76.56 92 PRO A N 1
ATOM 745 C CA . PRO A 1 92 ? -7.726 -1.207 15.011 1.00 76.56 92 PRO A CA 1
ATOM 746 C C . PRO A 1 92 ? -8.226 -1.901 13.734 1.00 76.56 92 PRO A C 1
ATOM 748 O O . PRO A 1 92 ? -7.715 -1.648 12.636 1.00 76.56 92 PRO A O 1
ATOM 751 N N . ALA A 1 93 ? -9.255 -2.741 13.870 1.00 78.38 93 ALA A N 1
ATOM 752 C CA . ALA A 1 93 ? -9.919 -3.388 12.740 1.00 78.38 93 ALA A CA 1
ATOM 753 C C . ALA A 1 93 ? -10.516 -2.361 11.756 1.00 78.38 93 ALA A C 1
ATOM 755 O O . ALA A 1 93 ? -10.779 -1.213 12.109 1.00 78.38 93 ALA A O 1
ATOM 756 N N . GLY A 1 94 ? -10.717 -2.781 10.504 1.00 83.12 94 GLY A N 1
ATOM 757 C CA . GLY A 1 94 ? -11.360 -1.959 9.469 1.00 83.12 94 GLY A CA 1
ATOM 758 C C . GLY A 1 94 ? -10.428 -1.052 8.657 1.00 83.12 94 GLY A C 1
ATOM 759 O O . GLY A 1 94 ? -10.889 -0.442 7.703 1.00 83.12 94 GLY A O 1
ATOM 760 N N . GLN A 1 95 ? -9.126 -0.997 8.963 1.00 89.25 95 GLN A N 1
ATOM 761 C CA . GLN A 1 95 ? -8.164 -0.174 8.212 1.00 89.25 95 GLN A CA 1
ATOM 762 C C . GLN A 1 95 ? -7.453 -0.966 7.111 1.00 89.25 95 GLN A C 1
ATOM 764 O O . GLN A 1 95 ? -7.020 -2.106 7.329 1.00 89.25 95 GLN A O 1
ATOM 769 N N . TRP A 1 96 ? -7.249 -0.319 5.966 1.00 91.12 96 TRP A N 1
ATOM 770 C CA . TRP A 1 96 ? -6.399 -0.813 4.891 1.00 91.12 96 TRP A CA 1
ATOM 771 C C . TRP A 1 96 ? -4.933 -0.750 5.285 1.00 91.12 96 TRP A C 1
ATOM 773 O O . TRP A 1 96 ? -4.440 0.275 5.767 1.00 91.12 96 TRP A O 1
ATOM 783 N N . LEU A 1 97 ? -4.229 -1.847 5.021 1.00 91.81 97 LEU A N 1
ATOM 784 C CA . LEU A 1 97 ? -2.780 -1.862 5.049 1.00 91.81 97 LEU A CA 1
ATOM 785 C C . LEU A 1 97 ? -2.208 -1.928 3.659 1.00 91.81 97 LEU A C 1
ATOM 787 O O . LEU A 1 97 ? -2.536 -2.819 2.878 1.00 91.81 97 LEU A O 1
ATOM 791 N N . LEU A 1 98 ? -1.252 -1.050 3.428 1.00 92.38 98 LEU A N 1
ATOM 792 C CA . LEU A 1 98 ? -0.410 -1.061 2.257 1.00 92.38 98 LEU A CA 1
ATOM 793 C C . LEU A 1 98 ? 1.021 -1.258 2.741 1.00 92.38 98 LEU A C 1
ATOM 795 O O . LEU A 1 98 ? 1.505 -0.520 3.600 1.00 92.38 98 LEU A O 1
ATOM 799 N N . LEU A 1 99 ? 1.673 -2.292 2.227 1.00 90.56 99 LEU A N 1
ATOM 800 C CA . LEU A 1 99 ? 3.043 -2.633 2.572 1.00 90.56 99 LEU A CA 1
ATOM 801 C C . LEU A 1 99 ? 3.886 -2.598 1.301 1.00 90.56 99 LEU A C 1
ATOM 803 O O . LEU A 1 99 ? 3.649 -3.382 0.383 1.00 90.56 99 LEU A O 1
ATOM 807 N N . ASP A 1 100 ? 4.859 -1.699 1.271 1.00 90.19 100 ASP A N 1
ATOM 808 C CA . ASP A 1 100 ? 5.898 -1.643 0.247 1.00 90.19 100 ASP A CA 1
ATOM 809 C C . ASP A 1 100 ? 7.175 -2.299 0.786 1.00 90.19 100 ASP A C 1
ATOM 811 O O . ASP A 1 100 ? 7.494 -2.161 1.969 1.00 90.19 100 ASP A O 1
ATOM 815 N N . GLY A 1 101 ? 7.894 -3.035 -0.057 1.00 85.38 101 GLY A N 1
ATOM 816 C CA . GLY A 1 101 ? 9.055 -3.814 0.382 1.00 85.38 101 GLY A CA 1
ATOM 817 C C . GLY A 1 101 ? 8.693 -5.073 1.183 1.00 85.38 101 GLY A C 1
ATOM 818 O O . GLY A 1 101 ? 9.449 -5.500 2.055 1.00 85.38 101 GLY A O 1
ATOM 819 N N . ALA A 1 102 ? 7.532 -5.691 0.932 1.00 82.50 102 ALA A N 1
ATOM 820 C CA . ALA A 1 102 ? 7.127 -6.930 1.611 1.00 82.50 102 ALA A CA 1
ATOM 821 C C . ALA A 1 102 ? 8.133 -8.082 1.414 1.00 82.50 102 ALA A C 1
ATOM 823 O O . ALA A 1 102 ? 8.186 -9.014 2.220 1.00 82.50 102 ALA A O 1
ATOM 824 N N . GLU A 1 103 ? 8.951 -8.027 0.362 1.00 80.25 103 GLU A N 1
ATOM 825 C CA . GLU A 1 103 ? 10.026 -8.979 0.123 1.00 80.25 103 GLU A CA 1
ATOM 826 C C . GLU A 1 103 ? 11.108 -8.953 1.210 1.00 80.25 103 GLU A C 1
ATOM 828 O O . GLU A 1 103 ? 11.700 -9.999 1.470 1.00 80.25 103 GLU A O 1
ATOM 833 N N . GLN A 1 104 ? 11.279 -7.811 1.887 1.00 80.75 104 G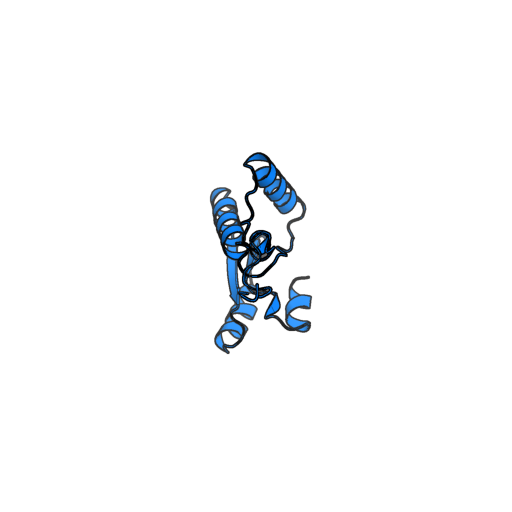LN A N 1
ATOM 834 C CA . GLN A 1 104 ? 12.217 -7.613 2.996 1.00 80.75 104 GLN A CA 1
ATOM 835 C C . GLN A 1 104 ? 11.763 -8.325 4.280 1.00 80.75 104 GLN A C 1
ATOM 837 O O . GLN A 1 104 ? 12.551 -8.546 5.201 1.00 80.75 104 GLN A O 1
ATOM 842 N N . LEU A 1 105 ? 10.489 -8.727 4.361 1.00 73.12 105 LEU A N 1
ATOM 843 C CA . LEU A 1 105 ? 10.014 -9.584 5.439 1.00 73.12 105 LEU A CA 1
ATOM 844 C C . LEU A 1 105 ? 10.488 -11.022 5.202 1.00 73.12 105 LEU A C 1
ATOM 846 O O . LEU A 1 105 ? 10.127 -11.655 4.204 1.00 73.12 105 LEU A O 1
ATOM 850 N N . GLY A 1 106 ? 11.217 -11.572 6.178 1.00 68.69 106 GLY A N 1
ATOM 851 C CA . GLY A 1 106 ? 11.468 -13.012 6.262 1.00 68.69 106 GLY A CA 1
ATOM 852 C C . GLY A 1 106 ? 10.164 -13.821 6.357 1.00 68.69 106 GLY A C 1
ATOM 853 O O . GLY A 1 106 ? 9.085 -13.270 6.592 1.00 68.69 106 GLY A O 1
ATOM 854 N N . LEU A 1 107 ? 10.254 -15.148 6.216 1.00 63.66 107 LEU A N 1
ATOM 855 C CA . LEU A 1 107 ? 9.094 -16.061 6.170 1.00 63.66 107 LEU A CA 1
ATOM 856 C C . LEU A 1 107 ? 8.076 -15.818 7.305 1.00 63.66 107 LEU A C 1
ATOM 858 O O . LEU A 1 107 ? 6.876 -15.737 7.056 1.00 63.66 107 LEU A O 1
ATOM 862 N N . TRP A 1 108 ? 8.557 -15.596 8.531 1.00 55.69 108 TRP A N 1
ATOM 863 C CA . TRP A 1 108 ? 7.737 -15.325 9.721 1.00 55.69 108 TRP A CA 1
ATOM 864 C C . TRP A 1 108 ? 7.069 -13.944 9.745 1.00 55.69 108 TRP A C 1
ATOM 866 O O . TRP A 1 108 ? 6.043 -13.756 10.395 1.00 55.69 108 TRP A O 1
ATOM 876 N N .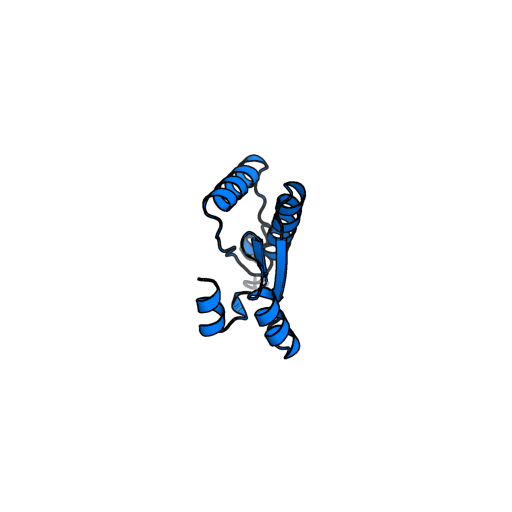 GLY A 1 109 ? 7.638 -12.956 9.052 1.00 61.28 109 GLY A N 1
ATOM 877 C CA . GLY A 1 109 ? 7.000 -11.651 8.876 1.00 61.28 109 GLY A CA 1
ATOM 878 C C . GLY A 1 109 ? 5.801 -11.752 7.934 1.00 61.28 109 GLY A C 1
ATOM 879 O O . GLY A 1 109 ? 4.766 -11.138 8.179 1.00 61.28 109 GLY A O 1
ATOM 880 N N . ARG A 1 110 ? 5.900 -12.608 6.909 1.00 63.41 110 ARG A N 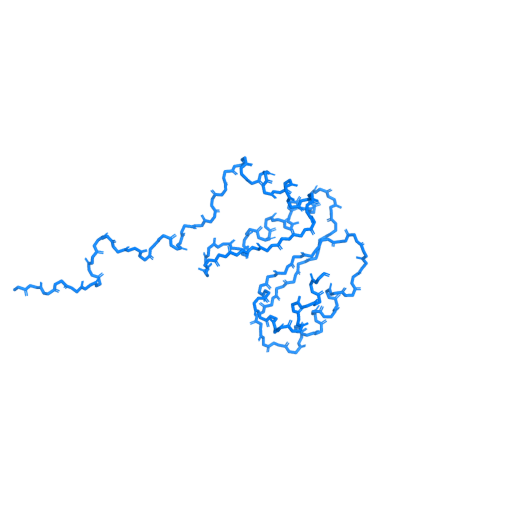1
ATOM 881 C CA . ARG A 1 110 ? 4.833 -12.821 5.923 1.00 63.41 110 ARG A CA 1
ATOM 882 C C . ARG A 1 110 ? 3.655 -13.628 6.467 1.00 63.41 110 ARG A C 1
ATOM 884 O O . ARG A 1 110 ? 2.525 -13.382 6.061 1.00 63.41 110 ARG A O 1
ATOM 891 N N . THR A 1 111 ? 3.868 -14.551 7.407 1.00 64.25 111 THR A N 1
ATOM 892 C CA . THR A 1 111 ? 2.761 -15.324 8.010 1.00 64.25 111 THR A CA 1
ATOM 893 C C . THR A 1 111 ? 1.814 -14.464 8.848 1.00 64.25 111 THR A C 1
ATOM 895 O O . THR A 1 111 ? 0.650 -14.822 8.990 1.00 64.25 111 THR A O 1
ATOM 898 N N . ARG A 1 112 ? 2.273 -13.304 9.337 1.00 64.75 112 ARG A N 1
ATOM 899 C CA . ARG A 1 112 ? 1.454 -12.320 10.070 1.00 64.75 112 ARG A CA 1
ATOM 900 C C . ARG A 1 112 ? 0.636 -11.391 9.168 1.00 64.75 112 ARG A C 1
ATOM 902 O O . ARG A 1 112 ? -0.144 -10.596 9.676 1.00 64.75 112 ARG A O 1
ATOM 909 N N . LEU A 1 113 ? 0.811 -11.489 7.848 1.00 62.53 113 LEU A N 1
ATOM 910 C CA . LEU A 1 113 ? -0.046 -10.840 6.851 1.00 62.53 113 LEU A CA 1
ATOM 911 C C . LEU A 1 113 ? -1.285 -11.687 6.512 1.00 62.53 113 LEU A C 1
ATOM 913 O O . LEU A 1 113 ? -1.979 -11.343 5.553 1.00 62.53 113 LEU A O 1
ATOM 917 N N . ARG A 1 114 ? -1.499 -12.827 7.193 1.00 56.47 114 ARG A N 1
ATOM 918 C CA . ARG A 1 114 ? -2.620 -13.743 6.945 1.00 56.47 114 ARG A CA 1
ATOM 919 C C . ARG A 1 114 ? -3.963 -13.160 7.331 1.00 56.47 114 ARG A C 1
ATOM 921 O O . ARG A 1 114 ? -4.060 -12.578 8.428 1.00 56.47 114 ARG A O 1
#

Radius of gyration: 18.77 Å; chains: 1; bounding box: 50×26×57 Å

Foldseek 3Di:
DDDDDPVNDPPDPPCVLQQAPDDDPVSLVVVLVVCVVVVDDDDDGDPNNCSVVVLVVSQVVCVVVVAAEDEDEDPQDDPVSVVVLVVLLPDDPRHRYHYHPCVSDDPVSVVSVD

Sequence (114 aa):
MTRLRPADNPFRVQRLDRLRYRLTAHERRALFARLLAERRGALIGPHGSGKTTLLEELATALRERGEAVRLLRLHGNEPTERAAWRAFLARPAGQWLLLDGAEQLGLWGRTRLR

pLDDT: mean 76.15, std 14.27, range [44.22, 92.94]

Secondary structure (DSSP, 8-state):
-----GGG-TT--TTGGG------HHHHHHHHHHHHHHS-------TTSSHHHHHHHHHHHHHTTT--EEEEE--S--HHHHHHHHHHHSPPTT-EEEEE-GGGS-HHHHHTT-